Protein AF-A0A8R1IES5-F1 (afdb_monomer_lite)

InterPro domains:
  IPR001932 PPM-type phosphatase-like domain [PF00481] (1-36)
  IPR036457 PPM-type phosphatase-like domain superfamily [G3DSA:3.60.40.10] (1-54)
  IPR036457 PPM-type phosphatase-like domain superfamily [SSF81606] (1-54)

Secondary structure (DSSP, 8-state):
--HHHHHHHHHHHHHTT--HHHHHHHHHHHHS-S-SSSSSTT-S--EEEEEEE------SS---SS----EEEEEEE------

Structure (mmCIF, N/CA/C/O backbone):
data_AF-A0A8R1IES5-F1
#
_entry.id   AF-A0A8R1IES5-F1
#
loop_
_atom_site.group_PDB
_atom_site.id
_atom_site.type_symbol
_atom_site.label_atom_id
_atom_site.label_alt_id
_atom_site.label_comp_id
_atom_site.label_asym_id
_atom_site.label_entity_id
_atom_site.label_seq_id
_atom_site.pdbx_PDB_ins_code
_atom_site.Cartn_x
_atom_site.Cartn_y
_atom_site.Cartn_z
_atom_site.occupancy
_atom_site.B_iso_or_equiv
_atom_site.auth_seq_id
_atom_site.auth_comp_id
_atom_site.auth_asym_id
_atom_site.auth_atom_id
_atom_site.pdbx_PDB_model_num
ATOM 1 N N . MET A 1 1 ? 6.068 4.958 -7.281 1.00 76.25 1 MET A N 1
ATOM 2 C CA . MET A 1 1 ? 4.817 5.653 -6.885 1.00 76.25 1 MET A CA 1
ATOM 3 C C . MET A 1 1 ? 5.145 6.935 -6.122 1.00 76.25 1 MET A C 1
ATOM 5 O O . MET A 1 1 ? 5.999 6.893 -5.247 1.00 76.25 1 MET A O 1
ATOM 9 N N . GLU A 1 2 ? 4.453 8.043 -6.398 1.00 80.69 2 GLU A N 1
ATOM 10 C CA . GLU A 1 2 ? 4.558 9.296 -5.631 1.00 80.69 2 GLU A CA 1
ATOM 11 C C . GLU A 1 2 ? 3.803 9.230 -4.295 1.00 80.69 2 GLU A C 1
ATOM 13 O O . GLU A 1 2 ? 2.823 8.495 -4.144 1.00 80.69 2 GLU A O 1
ATOM 18 N N . SER A 1 3 ? 4.195 10.074 -3.333 1.00 82.00 3 SER A N 1
ATOM 19 C CA . SER A 1 3 ? 3.627 10.081 -1.969 1.00 82.00 3 SER A CA 1
ATOM 20 C C . SER A 1 3 ? 2.092 10.137 -1.936 1.00 82.00 3 SER A C 1
ATOM 22 O O . SER A 1 3 ? 1.454 9.434 -1.152 1.00 82.00 3 SER A O 1
ATOM 24 N N . GLN A 1 4 ? 1.478 10.956 -2.796 1.00 84.06 4 GLN A N 1
ATOM 25 C CA . GLN A 1 4 ? 0.019 11.086 -2.847 1.00 84.06 4 GLN A CA 1
ATOM 26 C C . GLN A 1 4 ? -0.652 9.835 -3.438 1.00 84.06 4 GLN A C 1
ATOM 28 O O . GLN A 1 4 ? -1.681 9.395 -2.929 1.00 84.06 4 GLN A O 1
ATOM 33 N N . GLN A 1 5 ? -0.034 9.207 -4.442 1.00 84.56 5 GLN A N 1
ATOM 34 C CA . GLN A 1 5 ? -0.540 7.970 -5.044 1.00 84.56 5 GLN A CA 1
ATOM 35 C C . GLN A 1 5 ? -0.544 6.821 -4.027 1.00 84.56 5 GLN A C 1
ATOM 37 O O . GLN A 1 5 ? -1.512 6.066 -3.963 1.00 84.56 5 GLN A O 1
ATOM 42 N N . VAL A 1 6 ? 0.485 6.735 -3.174 1.00 86.75 6 VAL A N 1
ATOM 43 C CA . VAL A 1 6 ? 0.552 5.754 -2.075 1.00 86.75 6 VAL A CA 1
ATOM 44 C C . VAL A 1 6 ? -0.597 5.95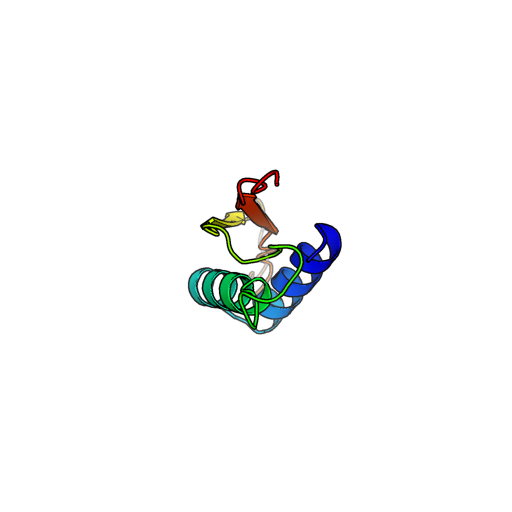8 -1.085 1.00 86.75 6 VAL A C 1
ATOM 46 O O . VAL A 1 6 ? -1.248 4.995 -0.680 1.00 86.75 6 VAL A O 1
ATOM 49 N N . VAL A 1 7 ? -0.900 7.207 -0.711 1.00 86.56 7 VAL A N 1
ATOM 50 C CA . VAL A 1 7 ? -2.016 7.515 0.200 1.00 86.56 7 VAL A CA 1
ATOM 51 C C . VAL A 1 7 ? -3.353 7.067 -0.385 1.00 86.56 7 VAL A C 1
ATOM 53 O O . VAL A 1 7 ? -4.164 6.467 0.327 1.00 86.56 7 VAL A O 1
ATOM 56 N N . ASP A 1 8 ? -3.594 7.350 -1.662 1.00 89.00 8 ASP A N 1
ATOM 57 C CA . ASP A 1 8 ? -4.861 7.021 -2.313 1.00 89.00 8 ASP A CA 1
ATOM 58 C C . ASP A 1 8 ? -5.013 5.508 -2.531 1.00 89.00 8 ASP A C 1
ATOM 60 O O . ASP A 1 8 ? -6.081 4.953 -2.253 1.00 89.00 8 ASP A O 1
ATOM 64 N N . PHE A 1 9 ? -3.925 4.820 -2.888 1.00 89.06 9 PHE A N 1
ATOM 65 C CA . PHE A 1 9 ? -3.855 3.359 -2.961 1.00 89.06 9 PHE A CA 1
ATOM 66 C C . PHE A 1 9 ? -4.210 2.701 -1.618 1.00 89.06 9 PHE A C 1
ATOM 68 O O . PHE A 1 9 ? -5.122 1.877 -1.530 1.00 89.06 9 PHE A O 1
ATOM 75 N N . VAL A 1 10 ? -3.563 3.135 -0.534 1.00 88.19 10 VAL A N 1
ATOM 76 C CA . VAL A 1 10 ? -3.789 2.600 0.817 1.00 88.19 10 VAL A CA 1
ATOM 77 C C . VAL A 1 10 ? -5.217 2.867 1.292 1.00 88.19 10 VAL A C 1
ATOM 79 O O . VAL A 1 10 ? -5.860 1.983 1.857 1.00 88.19 10 VAL A O 1
ATOM 82 N N . ARG A 1 11 ? -5.757 4.070 1.054 1.00 88.69 11 ARG A N 1
ATOM 83 C CA . ARG A 1 11 ? -7.142 4.418 1.424 1.00 88.69 11 ARG A CA 1
ATOM 84 C C . ARG A 1 11 ? -8.169 3.533 0.729 1.00 88.69 11 ARG A C 1
ATOM 86 O O . ARG A 1 11 ? -9.153 3.145 1.368 1.00 88.69 11 ARG A O 1
ATOM 93 N N . LYS A 1 12 ? -7.945 3.214 -0.546 1.00 91.75 12 LYS A N 1
ATOM 94 C CA . LYS A 1 12 ? -8.803 2.301 -1.303 1.00 91.75 12 LYS A CA 1
ATOM 95 C C . LYS A 1 12 ? -8.809 0.916 -0.654 1.00 91.75 12 LYS A C 1
ATOM 97 O O . LYS A 1 12 ? -9.869 0.443 -0.264 1.00 91.75 12 LYS A O 1
ATOM 102 N N . LEU A 1 13 ? -7.638 0.332 -0.406 1.00 90.19 13 LEU A N 1
ATOM 103 C CA . LEU A 1 13 ? -7.539 -1.007 0.187 1.00 90.19 13 LEU A CA 1
ATOM 104 C C . LEU A 1 13 ? -8.105 -1.082 1.616 1.00 90.19 13 LEU A C 1
ATOM 106 O O . LEU A 1 13 ? -8.753 -2.065 1.977 1.00 90.19 13 LEU A O 1
ATOM 110 N N . ILE A 1 14 ? -7.938 -0.028 2.424 1.00 87.69 14 ILE A N 1
ATOM 111 C CA . ILE A 1 14 ? -8.586 0.062 3.745 1.00 87.69 14 ILE A CA 1
ATOM 112 C C . ILE A 1 14 ? -10.115 0.053 3.606 1.00 87.69 14 ILE A C 1
ATOM 114 O O . ILE A 1 14 ? -10.796 -0.595 4.404 1.00 87.69 14 ILE A O 1
ATOM 118 N N . THR A 1 15 ? -10.655 0.771 2.616 1.00 87.25 15 THR A N 1
ATOM 119 C CA . THR A 1 15 ? -12.098 0.804 2.318 1.00 87.25 15 THR A CA 1
ATOM 120 C C . THR A 1 15 ? -12.607 -0.566 1.876 1.00 87.25 15 THR A C 1
ATOM 122 O O . THR A 1 15 ? -13.673 -0.990 2.324 1.00 87.25 15 THR A O 1
ATOM 125 N N . ASP A 1 16 ? -11.797 -1.289 1.104 1.00 91.88 16 ASP A N 1
ATOM 126 C CA . ASP A 1 16 ? -12.064 -2.659 0.652 1.00 91.88 16 ASP A CA 1
ATOM 127 C C . ASP A 1 16 ? -11.923 -3.702 1.780 1.00 91.88 16 ASP A C 1
ATOM 129 O O . ASP A 1 16 ? -12.155 -4.893 1.577 1.00 91.88 16 ASP A O 1
ATOM 133 N N . GLY A 1 17 ? -11.579 -3.269 2.998 1.00 87.81 17 GLY A N 1
ATOM 134 C CA . GLY A 1 17 ? -11.515 -4.121 4.184 1.00 87.81 17 GLY A CA 1
ATOM 135 C C . GLY A 1 17 ? -10.215 -4.909 4.326 1.00 87.81 17 GLY A C 1
ATOM 136 O O . GLY A 1 17 ? -10.152 -5.801 5.174 1.00 87.81 17 GLY A O 1
ATOM 137 N N . LYS A 1 18 ? -9.182 -4.572 3.547 1.00 89.50 18 LYS A N 1
ATOM 138 C CA . LYS A 1 18 ? -7.872 -5.222 3.611 1.00 89.50 18 LYS A CA 1
ATOM 139 C C . LYS A 1 18 ? -7.165 -4.959 4.937 1.00 89.50 18 LYS A C 1
ATOM 141 O O . LYS A 1 18 ? -7.304 -3.903 5.567 1.00 89.50 18 LYS A O 1
ATOM 146 N N . THR A 1 19 ? -6.410 -5.954 5.378 1.00 89.25 19 THR A N 1
ATOM 147 C CA . THR A 1 19 ? -5.550 -5.877 6.560 1.00 89.25 19 THR A CA 1
ATOM 148 C C . THR A 1 19 ? -4.269 -5.100 6.257 1.00 89.25 19 THR A C 1
ATOM 150 O O . THR A 1 19 ? -3.897 -4.932 5.100 1.00 89.25 19 THR A O 1
ATOM 153 N N . CYS A 1 20 ? -3.559 -4.627 7.290 1.00 86.31 20 CYS A N 1
ATOM 154 C CA . CYS A 1 20 ? -2.282 -3.936 7.074 1.00 86.31 20 CYS A CA 1
ATOM 155 C C . CYS A 1 20 ? -1.252 -4.816 6.357 1.00 86.31 20 CYS A C 1
ATOM 157 O O . CYS A 1 20 ? -0.497 -4.282 5.560 1.00 86.31 20 CYS A O 1
ATOM 159 N N . SER A 1 21 ? -1.239 -6.131 6.617 1.00 89.31 21 SER A N 1
ATOM 160 C CA . SER A 1 21 ? -0.321 -7.059 5.941 1.00 89.31 21 SER A CA 1
ATOM 161 C C . SER A 1 21 ? -0.595 -7.094 4.442 1.00 89.31 21 SER A C 1
ATOM 163 O O . SER A 1 21 ? 0.295 -6.786 3.666 1.00 89.31 21 SER A O 1
ATOM 165 N N . GLU A 1 22 ? -1.852 -7.332 4.046 1.00 92.12 22 GLU A N 1
ATOM 166 C CA . GLU A 1 22 ? -2.242 -7.356 2.628 1.00 92.12 22 GLU A CA 1
ATOM 167 C C . GLU A 1 22 ? -1.955 -6.025 1.918 1.00 92.12 22 GLU A C 1
ATOM 169 O O . GLU A 1 22 ? -1.647 -6.008 0.732 1.00 92.12 22 GLU A O 1
ATOM 174 N N . ILE A 1 23 ? -2.079 -4.900 2.629 1.00 90.88 23 ILE A N 1
ATOM 175 C CA . ILE A 1 23 ? -1.763 -3.574 2.084 1.00 90.88 23 ILE A CA 1
ATOM 176 C C . IL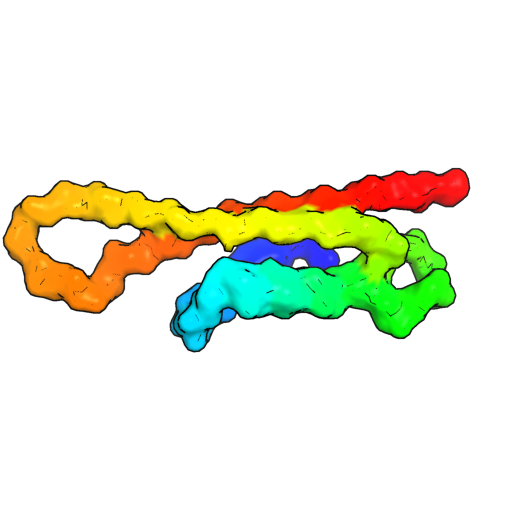E A 1 23 ? -0.256 -3.406 1.884 1.00 90.88 23 ILE A C 1
ATOM 178 O O . ILE A 1 23 ? 0.151 -2.838 0.875 1.00 90.88 23 ILE A O 1
ATOM 182 N N . CYS A 1 24 ? 0.561 -3.853 2.842 1.00 89.19 24 CYS A N 1
ATOM 183 C CA . CYS A 1 24 ? 2.015 -3.803 2.716 1.00 89.19 24 CYS A CA 1
ATOM 184 C C . CYS A 1 24 ? 2.494 -4.667 1.548 1.00 89.19 24 CYS A C 1
ATOM 186 O O . CYS A 1 24 ? 3.277 -4.177 0.743 1.00 89.19 24 CYS A O 1
ATOM 188 N N . ASP A 1 25 ? 1.978 -5.893 1.427 1.00 89.38 25 ASP A N 1
ATOM 189 C CA . ASP A 1 25 ? 2.337 -6.812 0.342 1.00 89.38 25 ASP A CA 1
ATOM 190 C C . ASP A 1 25 ? 1.975 -6.200 -1.021 1.00 89.38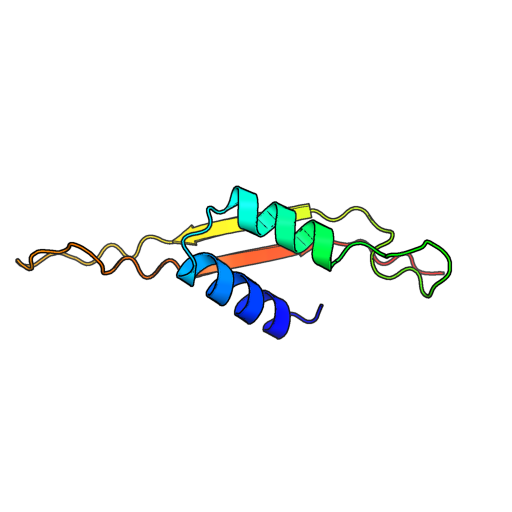 25 ASP A C 1
ATOM 192 O O . ASP A 1 25 ? 2.830 -6.069 -1.890 1.00 89.38 25 ASP A O 1
ATOM 196 N N . ALA A 1 26 ? 0.749 -5.683 -1.161 1.00 91.06 26 ALA A N 1
ATOM 197 C CA . ALA A 1 26 ? 0.303 -5.039 -2.395 1.00 91.06 26 ALA A CA 1
ATOM 198 C C . ALA A 1 26 ? 1.100 -3.767 -2.747 1.00 91.06 26 ALA A C 1
ATOM 200 O O . ALA A 1 26 ? 1.268 -3.457 -3.922 1.00 91.06 26 ALA A O 1
ATOM 201 N N . LEU A 1 27 ? 1.579 -3.011 -1.751 1.00 89.19 27 LEU A N 1
ATOM 202 C CA . LEU A 1 27 ? 2.450 -1.853 -1.987 1.00 89.19 27 LEU A CA 1
ATOM 203 C C . LEU A 1 27 ? 3.843 -2.265 -2.464 1.00 89.19 27 LEU A C 1
ATOM 205 O O . LEU A 1 27 ? 4.413 -1.571 -3.302 1.00 89.19 27 LEU A O 1
ATOM 209 N N . CYS A 1 28 ? 4.392 -3.349 -1.913 1.00 85.88 28 CYS A N 1
ATOM 210 C CA . CYS A 1 28 ? 5.672 -3.890 -2.353 1.00 85.88 28 CYS A CA 1
ATOM 211 C C . CYS A 1 28 ? 5.578 -4.392 -3.795 1.00 85.88 28 CYS A C 1
ATOM 213 O O . CYS A 1 28 ? 6.425 -4.021 -4.598 1.00 85.88 28 CYS A O 1
ATOM 215 N N . ASP A 1 29 ? 4.535 -5.156 -4.130 1.00 88.25 29 ASP A N 1
ATOM 216 C CA . ASP A 1 29 ? 4.327 -5.681 -5.485 1.00 88.25 29 ASP A CA 1
ATOM 217 C C . ASP A 1 29 ? 4.190 -4.552 -6.519 1.00 88.25 29 ASP A C 1
ATOM 219 O O . ASP A 1 29 ? 4.815 -4.599 -7.571 1.00 88.25 29 ASP A O 1
ATOM 223 N N . G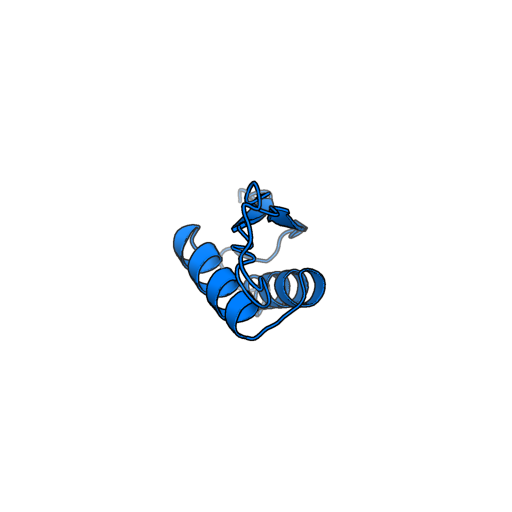LU A 1 30 ? 3.433 -3.498 -6.199 1.00 86.06 30 GLU A N 1
ATOM 224 C CA . GLU A 1 30 ? 3.218 -2.351 -7.097 1.00 86.06 30 GLU A CA 1
ATOM 225 C C . GLU A 1 30 ? 4.472 -1.474 -7.279 1.00 86.06 30 GLU A C 1
ATOM 227 O O . GLU A 1 30 ? 4.588 -0.731 -8.253 1.00 86.06 30 GLU A O 1
ATOM 232 N N . CYS A 1 31 ? 5.403 -1.503 -6.321 1.00 79.81 31 CYS A N 1
ATOM 233 C CA . CYS A 1 31 ? 6.644 -0.726 -6.381 1.00 79.81 31 CYS A CA 1
ATOM 234 C C . CYS A 1 31 ? 7.850 -1.544 -6.867 1.00 79.81 31 CYS A C 1
ATOM 236 O O . CYS A 1 31 ? 8.923 -0.966 -7.058 1.00 79.81 31 CYS A O 1
ATOM 238 N N . LEU A 1 32 ? 7.689 -2.857 -7.056 1.00 79.00 32 LEU A N 1
ATOM 239 C CA . LEU A 1 32 ? 8.732 -3.734 -7.571 1.00 79.00 32 LEU A CA 1
ATOM 240 C C . LEU A 1 32 ? 8.952 -3.436 -9.057 1.00 79.00 32 LEU A C 1
ATOM 242 O O . LEU A 1 32 ? 7.996 -3.271 -9.812 1.00 79.00 32 LEU A O 1
ATOM 246 N N . ALA A 1 33 ? 10.208 -3.378 -9.492 1.00 75.75 33 ALA A N 1
ATOM 247 C CA . ALA A 1 33 ? 10.502 -3.265 -10.914 1.00 75.75 33 ALA A CA 1
ATOM 248 C C . ALA A 1 33 ? 10.086 -4.546 -11.658 1.00 75.75 33 ALA A C 1
ATOM 250 O O . ALA A 1 33 ? 10.454 -5.648 -11.249 1.00 75.75 33 ALA A O 1
ATOM 251 N N . ASP A 1 34 ? 9.404 -4.404 -12.798 1.00 71.12 34 ASP A N 1
ATOM 252 C CA . ASP A 1 34 ? 9.060 -5.536 -13.674 1.00 71.12 34 ASP A CA 1
ATOM 253 C C . ASP A 1 34 ? 10.307 -6.223 -14.261 1.00 71.12 34 ASP A C 1
ATOM 255 O O . ASP A 1 34 ? 10.264 -7.382 -14.679 1.00 71.12 34 ASP A O 1
ATOM 259 N N . SER A 1 35 ? 11.427 -5.501 -14.361 1.00 66.31 35 SER A N 1
ATOM 260 C CA . SER A 1 35 ? 12.704 -5.977 -14.902 1.00 66.31 35 SER A CA 1
ATOM 261 C C . SER A 1 35 ? 13.857 -5.095 -14.417 1.00 66.31 35 SER A C 1
ATOM 263 O O . SER A 1 35 ? 13.662 -3.923 -14.108 1.00 66.31 35 SER A O 1
ATOM 265 N N . THR A 1 36 ? 15.078 -5.637 -14.396 1.00 68.44 36 THR A N 1
ATOM 266 C CA . THR A 1 36 ? 16.300 -4.889 -14.035 1.00 68.44 36 THR A CA 1
ATOM 267 C C . THR A 1 36 ? 16.814 -3.979 -15.156 1.00 68.44 36 THR A C 1
ATOM 269 O O . THR A 1 36 ? 17.738 -3.198 -14.946 1.00 68.44 36 THR A O 1
ATOM 272 N N . ASP A 1 37 ? 16.232 -4.085 -16.351 1.00 63.31 37 ASP A N 1
ATOM 273 C CA . ASP A 1 37 ? 16.589 -3.299 -17.529 1.00 63.31 37 ASP A CA 1
ATOM 274 C C . ASP A 1 37 ? 15.835 -1.95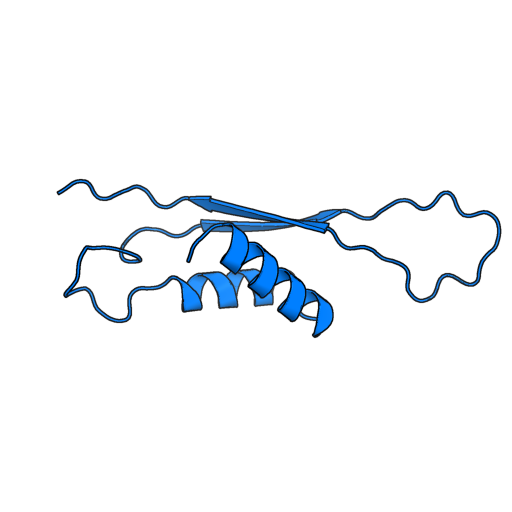7 -17.500 1.00 63.31 37 ASP A C 1
ATOM 276 O O . ASP A 1 37 ? 14.777 -1.800 -18.108 1.00 63.31 37 ASP A O 1
ATOM 280 N N . GLY A 1 38 ? 16.343 -0.986 -16.737 1.00 66.62 38 GLY A N 1
ATOM 281 C CA . GLY A 1 38 ? 15.673 0.301 -16.528 1.00 66.62 38 GLY A CA 1
ATOM 282 C C . GLY A 1 38 ? 16.544 1.344 -15.825 1.00 66.62 38 GLY A C 1
ATOM 283 O O . GLY A 1 38 ? 17.763 1.215 -15.761 1.00 66.62 38 GLY A O 1
ATOM 284 N N . ASP A 1 39 ? 15.916 2.389 -15.286 1.00 68.00 39 ASP A N 1
ATOM 285 C CA . ASP A 1 39 ? 16.579 3.466 -14.532 1.00 68.00 39 ASP A CA 1
ATOM 286 C C . ASP A 1 39 ? 16.938 3.082 -13.081 1.00 68.00 39 ASP A C 1
ATOM 288 O O . ASP A 1 39 ? 17.417 3.918 -12.316 1.00 68.00 39 ASP A O 1
ATOM 292 N N . GLY A 1 40 ? 16.709 1.821 -12.702 1.00 64.69 40 GLY A N 1
ATOM 293 C CA . GLY A 1 40 ? 16.947 1.295 -11.358 1.00 64.69 40 GLY A CA 1
ATOM 294 C C . GLY A 1 40 ? 15.808 1.544 -10.362 1.00 64.69 40 GLY A C 1
ATOM 295 O O . GLY A 1 40 ? 15.905 1.103 -9.215 1.00 64.69 40 GLY A O 1
ATOM 296 N N . THR A 1 41 ? 14.711 2.199 -10.761 1.00 67.62 41 THR A N 1
ATOM 297 C CA . THR A 1 41 ? 13.546 2.401 -9.885 1.00 67.62 41 THR A CA 1
ATOM 298 C C . THR A 1 41 ? 12.916 1.059 -9.515 1.00 67.62 41 THR A C 1
ATOM 300 O O . THR A 1 41 ? 12.570 0.278 -10.393 1.00 67.62 41 THR A O 1
ATOM 303 N N . GLY A 1 42 ? 12.745 0.786 -8.217 1.00 63.28 42 GLY A N 1
ATOM 304 C CA . GLY A 1 42 ? 12.126 -0.459 -7.735 1.00 63.28 42 GLY A CA 1
ATOM 305 C C . GLY A 1 42 ? 13.055 -1.682 -7.716 1.00 63.28 42 GLY A C 1
ATOM 306 O O . GLY A 1 42 ? 12.588 -2.788 -7.456 1.00 63.28 42 GLY A O 1
ATOM 307 N N . CYS A 1 43 ? 14.356 -1.495 -7.974 1.00 69.38 43 CYS A N 1
ATOM 308 C CA . CYS A 1 43 ? 15.385 -2.540 -7.865 1.00 69.38 43 CYS A CA 1
ATOM 309 C C . CYS A 1 43 ? 16.079 -2.586 -6.490 1.00 69.38 43 CYS A C 1
ATOM 311 O O . CYS A 1 43 ? 16.997 -3.382 -6.300 1.00 69.38 43 CYS A O 1
ATOM 313 N N . ASP A 1 44 ? 15.670 -1.732 -5.552 1.00 70.69 44 ASP A N 1
ATOM 314 C CA . ASP A 1 44 ? 16.257 -1.650 -4.215 1.00 70.69 44 ASP A CA 1
ATOM 315 C C . ASP A 1 44 ? 15.375 -2.320 -3.142 1.00 70.69 44 ASP A C 1
ATOM 317 O O . ASP A 1 44 ? 14.201 -2.627 -3.360 1.00 70.69 44 ASP A O 1
ATOM 321 N N . ASN A 1 45 ? 15.951 -2.565 -1.965 1.00 74.00 45 ASN A N 1
ATOM 322 C CA . ASN A 1 45 ? 15.277 -3.138 -0.811 1.00 74.00 45 ASN A CA 1
ATOM 323 C C . ASN A 1 45 ? 14.132 -2.233 -0.341 1.00 74.00 45 ASN A C 1
ATOM 325 O O . ASN A 1 45 ? 14.337 -1.218 0.321 1.00 74.00 45 ASN A O 1
ATOM 329 N N . MET A 1 46 ? 12.899 -2.652 -0.607 1.00 74.00 46 MET A N 1
ATOM 330 C CA . MET A 1 46 ? 11.713 -1.942 -0.143 1.00 74.00 46 MET A CA 1
ATOM 331 C C . MET A 1 46 ? 11.271 -2.447 1.228 1.00 74.00 46 MET A C 1
ATOM 333 O O . MET A 1 46 ? 11.011 -3.631 1.427 1.00 74.00 46 MET A O 1
ATOM 337 N N . THR A 1 47 ? 11.132 -1.528 2.184 1.00 77.94 47 THR A N 1
ATOM 338 C CA . THR A 1 47 ? 10.496 -1.806 3.480 1.00 77.94 47 THR A CA 1
ATOM 339 C C . THR A 1 47 ? 9.253 -0.942 3.648 1.00 77.94 47 THR A C 1
ATOM 341 O O . THR A 1 47 ? 9.332 0.283 3.549 1.00 77.94 47 THR A O 1
ATOM 344 N N . VAL A 1 48 ? 8.115 -1.574 3.958 1.00 83.69 48 VAL A N 1
ATOM 345 C CA . VAL A 1 48 ? 6.833 -0.895 4.195 1.00 83.69 48 VAL A CA 1
ATOM 346 C C . VAL A 1 48 ? 6.384 -1.088 5.638 1.00 83.69 48 VAL A C 1
ATOM 348 O O . VAL A 1 48 ? 6.244 -2.206 6.131 1.00 83.69 48 VAL A O 1
ATOM 351 N N . ILE A 1 49 ? 6.088 0.022 6.314 1.00 83.31 49 ILE A N 1
ATOM 352 C CA . ILE A 1 49 ? 5.462 0.022 7.640 1.00 83.31 49 ILE A CA 1
ATOM 353 C C . ILE A 1 49 ? 4.094 0.700 7.523 1.00 83.31 49 ILE A C 1
ATOM 355 O O . ILE A 1 49 ? 4.037 1.906 7.289 1.00 83.31 49 ILE A O 1
ATOM 359 N N . CYS A 1 50 ? 2.998 -0.044 7.728 1.00 83.38 50 CYS A N 1
ATOM 360 C CA . CYS A 1 50 ? 1.652 0.521 7.899 1.00 83.38 50 CYS A CA 1
ATOM 361 C C . CYS A 1 50 ? 1.137 0.270 9.319 1.00 83.38 50 CYS A C 1
ATOM 363 O O . CYS A 1 50 ? 1.027 -0.863 9.788 1.00 83.38 50 CYS A O 1
ATOM 365 N N . THR A 1 51 ? 0.758 1.350 9.998 1.00 78.44 51 THR A N 1
ATOM 366 C CA . THR A 1 51 ? 0.104 1.316 11.313 1.00 78.44 51 THR A CA 1
ATOM 367 C C . THR A 1 51 ? -1.231 2.031 11.247 1.00 78.44 51 THR A C 1
ATOM 369 O O . THR A 1 51 ? -1.350 3.017 10.528 1.00 78.44 51 THR A O 1
ATOM 372 N N . THR A 1 52 ? -2.233 1.571 11.999 1.00 78.38 52 THR A N 1
ATOM 373 C CA . THR A 1 52 ? -3.542 2.234 12.052 1.00 78.38 52 THR A CA 1
ATOM 374 C C . THR A 1 52 ? -3.730 2.963 13.372 1.00 78.38 52 THR A C 1
ATOM 376 O O . THR A 1 52 ? -3.603 2.385 14.450 1.00 78.38 52 THR A O 1
ATOM 379 N N . PHE A 1 53 ? -4.094 4.240 13.301 1.00 75.81 53 PHE A N 1
ATOM 380 C CA . PHE A 1 53 ? -4.470 4.994 14.491 1.00 75.81 53 PHE A CA 1
ATOM 381 C C . PHE A 1 53 ? -5.945 4.773 14.806 1.00 75.81 53 PHE A C 1
ATOM 383 O O . PHE A 1 53 ? -6.825 5.075 13.998 1.00 75.81 53 PHE A O 1
ATOM 390 N N . GLN A 1 54 ? -6.231 4.288 16.012 1.00 69.25 54 GLN A N 1
ATOM 391 C CA . GLN A 1 54 ? -7.586 4.303 16.545 1.00 69.25 54 GLN A CA 1
ATOM 392 C C . GLN A 1 54 ? -7.887 5.703 17.082 1.00 69.25 54 GLN A C 1
ATOM 394 O O . GLN A 1 54 ? -7.316 6.131 18.088 1.00 69.25 54 GLN A O 1
ATOM 399 N N . ARG A 1 55 ? -8.828 6.425 16.461 1.00 65.56 55 ARG A N 1
ATOM 400 C CA . ARG A 1 55 ? -9.435 7.580 17.134 1.00 65.56 55 ARG A CA 1
ATOM 401 C C . ARG A 1 55 ? -10.210 7.048 18.333 1.00 65.56 55 ARG A C 1
ATOM 403 O O . ARG A 1 55 ? -11.292 6.488 18.173 1.00 65.56 55 ARG A O 1
ATOM 410 N N . ARG A 1 56 ? -9.677 7.247 19.543 1.00 62.72 56 ARG A N 1
ATOM 411 C CA . ARG A 1 56 ? -10.484 7.162 20.764 1.00 62.72 56 ARG A CA 1
ATOM 412 C C . ARG A 1 56 ? -11.531 8.268 20.701 1.00 62.72 56 ARG A C 1
ATOM 414 O O . ARG A 1 56 ? -11.297 9.393 21.135 1.00 62.72 56 ARG A O 1
ATOM 421 N N . LEU A 1 57 ? -12.690 7.961 20.135 1.00 59.84 57 LEU A N 1
ATOM 422 C CA . LEU A 1 57 ? -13.872 8.780 20.333 1.00 59.84 57 LEU A CA 1
ATOM 423 C C . LEU A 1 57 ? -14.221 8.654 21.820 1.00 59.84 57 LEU A C 1
ATOM 425 O O . LEU A 1 57 ? -14.499 7.554 22.295 1.00 59.84 57 LEU A O 1
ATOM 429 N N . ARG A 1 58 ? -14.151 9.754 22.583 1.00 60.03 58 ARG A N 1
ATOM 430 C CA . ARG A 1 58 ? -14.729 9.805 23.936 1.00 60.03 58 ARG A CA 1
ATOM 431 C C . ARG A 1 58 ? -16.226 9.534 23.782 1.00 60.03 58 ARG A C 1
ATOM 433 O O . ARG A 1 58 ? -16.977 10.421 23.390 1.00 60.03 58 ARG A O 1
ATOM 440 N N . ALA A 1 59 ? -16.640 8.296 24.021 1.00 54.44 59 ALA A N 1
ATOM 441 C CA . ALA A 1 59 ? -18.021 7.883 23.857 1.00 54.44 59 ALA A CA 1
ATOM 442 C C . ALA A 1 59 ? -18.901 8.578 24.910 1.00 54.44 59 ALA A C 1
ATOM 444 O O . ALA A 1 59 ? -18.802 8.291 26.099 1.00 54.44 59 ALA A O 1
ATOM 445 N N . LYS A 1 60 ? -19.788 9.474 24.469 1.00 51.84 60 LYS A N 1
ATOM 446 C CA . LYS A 1 60 ? -21.066 9.716 25.145 1.00 51.84 60 LYS A CA 1
ATOM 447 C C . LYS A 1 60 ? -22.128 9.036 24.282 1.00 51.84 60 LYS A C 1
ATOM 449 O O . LYS A 1 60 ? -22.423 9.534 23.206 1.00 51.84 60 LYS A O 1
ATOM 454 N N . ASN A 1 61 ? -22.586 7.861 24.721 1.00 58.44 61 ASN A N 1
ATOM 455 C CA . ASN A 1 61 ? -23.727 7.091 24.203 1.00 58.44 61 ASN A CA 1
ATOM 456 C C . ASN A 1 61 ? -24.056 7.237 22.707 1.00 58.44 61 ASN A C 1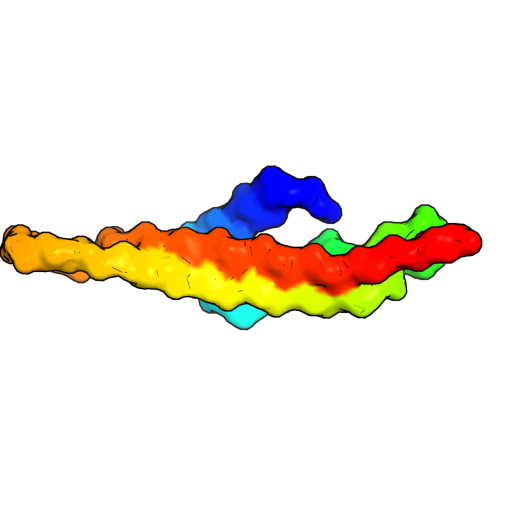
ATOM 458 O O . ASN A 1 61 ? -24.962 7.982 22.351 1.00 58.44 61 ASN A O 1
ATOM 462 N N . ILE A 1 62 ? -23.412 6.445 21.844 1.00 53.53 62 ILE A N 1
ATOM 463 C CA . ILE A 1 62 ? -23.940 6.119 20.508 1.00 53.53 62 ILE A CA 1
ATOM 464 C C . ILE A 1 62 ? -23.584 4.658 20.204 1.00 53.53 62 ILE A C 1
ATOM 466 O O . ILE A 1 62 ? -22.494 4.200 20.543 1.00 53.53 62 ILE A O 1
ATOM 470 N N . ASN A 1 63 ? -24.513 3.925 19.586 1.00 53.94 63 ASN A N 1
ATOM 471 C CA . ASN A 1 63 ? -24.372 2.545 19.112 1.00 53.94 63 ASN A CA 1
ATOM 472 C C . ASN A 1 63 ? -23.247 2.469 18.048 1.00 53.94 63 ASN A C 1
ATOM 474 O O . ASN A 1 63 ? -23.470 2.620 16.847 1.00 53.94 63 ASN A O 1
ATOM 478 N N . LEU A 1 64 ? -21.998 2.349 18.507 1.00 53.69 64 LEU A N 1
ATOM 479 C CA . LEU A 1 64 ? -20.777 2.609 17.739 1.00 53.69 64 LEU A CA 1
ATOM 480 C C . LEU A 1 64 ? -20.350 1.389 16.909 1.00 53.69 64 LEU A C 1
ATOM 482 O O . LEU A 1 64 ? -19.302 0.799 17.151 1.00 53.69 64 LEU A O 1
ATOM 486 N N . LYS A 1 65 ? -21.148 0.989 15.915 1.00 44.81 65 LYS A N 1
ATOM 487 C CA . LYS A 1 65 ? -20.769 -0.144 15.053 1.00 44.81 65 LYS A CA 1
ATOM 488 C C . LYS A 1 65 ? -19.752 0.190 13.957 1.00 44.81 65 LYS A C 1
ATOM 490 O O . LYS A 1 65 ? -19.264 -0.743 13.330 1.00 44.81 65 LYS A O 1
ATOM 495 N N . ARG A 1 66 ? -19.416 1.460 13.665 1.00 49.53 66 ARG A N 1
ATOM 496 C CA . ARG A 1 66 ? -18.649 1.726 12.426 1.00 49.53 66 ARG A CA 1
ATOM 497 C C . ARG A 1 66 ? -17.934 3.074 12.268 1.00 49.53 66 ARG A C 1
ATOM 499 O O . ARG A 1 66 ? -17.843 3.562 11.150 1.00 49.53 66 ARG A O 1
ATOM 506 N N . LEU A 1 67 ? -17.391 3.679 13.328 1.00 47.75 67 LEU A N 1
ATOM 507 C CA . LEU A 1 67 ? -16.586 4.908 13.174 1.00 47.75 67 LEU A CA 1
ATOM 508 C C . LEU A 1 67 ? -15.131 4.731 13.626 1.00 47.75 67 LEU A C 1
ATOM 510 O O . LEU A 1 67 ? -14.617 5.484 14.448 1.00 47.75 67 LEU A O 1
ATOM 514 N N . LEU A 1 68 ? -14.451 3.726 13.072 1.00 48.59 68 LEU A N 1
ATOM 515 C CA . LEU A 1 68 ? -12.991 3.653 13.120 1.00 48.59 68 LEU A CA 1
ATOM 516 C C . LEU A 1 68 ? -12.441 4.385 11.896 1.00 48.59 68 LEU A C 1
ATOM 518 O O . LEU A 1 68 ? -12.229 3.784 10.848 1.00 48.59 68 LEU A O 1
ATOM 522 N N . ALA A 1 69 ? -12.208 5.690 12.026 1.00 49.12 69 ALA A N 1
ATOM 523 C CA . ALA A 1 69 ? -11.335 6.392 11.092 1.00 49.12 69 ALA A CA 1
ATOM 524 C C . ALA A 1 69 ? -9.906 5.866 11.309 1.00 49.12 69 ALA A C 1
ATOM 526 O O . ALA A 1 69 ? -9.187 6.364 12.176 1.00 49.12 69 ALA A O 1
ATOM 527 N N . LYS A 1 70 ? -9.542 4.802 10.584 1.00 50.19 70 LYS A N 1
ATOM 528 C CA . LYS A 1 70 ? -8.189 4.246 10.549 1.00 50.19 70 LYS A CA 1
ATOM 529 C C . LYS A 1 70 ? -7.335 5.174 9.694 1.00 50.19 70 LYS A C 1
ATOM 531 O O . LYS A 1 70 ? -7.443 5.170 8.473 1.00 50.19 70 LYS A O 1
ATOM 536 N N . PHE A 1 71 ? -6.506 5.988 10.328 1.00 50.38 71 PHE A N 1
ATOM 537 C CA . PHE A 1 71 ? -5.439 6.679 9.609 1.00 50.38 71 PHE A CA 1
ATOM 538 C C . PHE A 1 71 ? -4.271 5.700 9.472 1.00 50.38 71 PHE A C 1
ATOM 540 O O . PHE A 1 71 ? -3.796 5.229 10.504 1.00 50.38 71 PHE A O 1
ATOM 547 N N . CYS A 1 72 ? -3.845 5.370 8.245 1.00 50.03 72 CYS A N 1
ATOM 548 C CA . CYS A 1 72 ? -2.576 4.670 8.014 1.00 50.03 72 CYS A CA 1
ATOM 549 C C . CYS A 1 72 ? -1.478 5.687 7.697 1.00 50.03 72 CYS A C 1
ATOM 551 O O . CYS A 1 72 ? -1.674 6.583 6.875 1.00 50.03 72 CYS A O 1
ATOM 553 N N . LYS A 1 73 ? -0.340 5.566 8.385 1.00 49.88 73 LYS A N 1
ATOM 554 C CA . LYS A 1 73 ? 0.912 6.222 7.998 1.00 49.88 73 LYS A CA 1
ATOM 555 C C . LYS A 1 73 ? 1.773 5.173 7.311 1.00 49.88 73 LYS A C 1
ATOM 557 O O . LYS A 1 73 ? 1.994 4.121 7.905 1.00 49.88 73 LYS A O 1
ATOM 562 N N . VAL A 1 74 ? 2.218 5.478 6.097 1.00 55.97 74 VAL A N 1
ATOM 563 C CA . VAL A 1 74 ? 3.119 4.637 5.305 1.00 55.97 74 VAL A CA 1
ATOM 564 C C . VAL A 1 74 ? 4.470 5.332 5.214 1.00 55.97 74 VAL A C 1
ATOM 566 O O . VAL A 1 74 ? 4.526 6.537 4.970 1.00 55.97 74 VAL A O 1
ATOM 569 N N . SER A 1 75 ? 5.539 4.578 5.456 1.00 54.97 75 SER A N 1
ATOM 570 C CA . SER A 1 75 ? 6.916 4.978 5.171 1.00 54.97 75 SER A CA 1
ATOM 571 C C . SER A 1 75 ? 7.492 3.949 4.210 1.00 54.97 75 SER A C 1
ATOM 573 O O . SER A 1 75 ? 7.437 2.760 4.518 1.00 54.97 75 SER A O 1
ATOM 575 N N . LEU A 1 76 ? 7.998 4.414 3.072 1.00 54.19 76 LEU A N 1
ATOM 576 C CA . LEU A 1 76 ? 8.777 3.633 2.116 1.00 54.19 76 LEU A CA 1
ATOM 577 C C . LEU A 1 76 ? 10.217 4.139 2.216 1.00 54.19 76 LEU A C 1
ATOM 579 O O . LEU A 1 76 ? 10.453 5.331 2.022 1.00 54.19 76 LEU A O 1
ATOM 583 N N . CYS A 1 77 ? 11.154 3.263 2.570 1.00 47.56 77 CYS A N 1
ATOM 584 C CA . CYS A 1 77 ? 12.580 3.526 2.396 1.00 47.56 77 CYS A CA 1
ATOM 585 C C . CYS A 1 77 ? 13.050 2.705 1.198 1.00 47.56 77 CYS A C 1
ATOM 587 O O . CYS A 1 77 ? 12.922 1.485 1.236 1.00 47.56 77 CYS A O 1
ATOM 589 N N . GLY A 1 78 ? 13.554 3.387 0.174 1.00 49.75 78 GLY A N 1
ATOM 590 C CA . GLY A 1 78 ? 14.478 2.830 -0.806 1.00 49.75 78 GLY A CA 1
ATOM 591 C C . GLY A 1 78 ? 15.726 3.711 -0.786 1.00 49.75 78 GLY A C 1
ATOM 592 O O . GLY A 1 78 ? 15.615 4.941 -0.843 1.00 49.75 78 GLY A O 1
ATOM 593 N N . GLU A 1 79 ? 16.892 3.110 -0.603 1.00 40.91 79 GLU A N 1
ATOM 594 C CA . GLU A 1 79 ? 18.173 3.713 -0.928 1.00 40.91 79 GLU A CA 1
ATOM 595 C C . GLU A 1 79 ? 18.209 3.978 -2.442 1.00 40.91 79 GLU A C 1
ATOM 597 O O . GLU A 1 79 ? 18.068 3.094 -3.284 1.00 40.91 79 GLU A O 1
ATOM 602 N N . TYR A 1 80 ? 18.374 5.249 -2.807 1.00 40.81 80 TYR A N 1
ATOM 603 C CA . TYR A 1 80 ? 18.733 5.612 -4.172 1.00 40.81 80 TYR A CA 1
ATOM 604 C C . TYR A 1 80 ? 20.057 4.914 -4.501 1.00 40.81 80 TYR A C 1
ATOM 606 O O . TYR A 1 80 ? 21.104 5.314 -3.985 1.00 40.81 80 TYR A O 1
ATOM 614 N N . ALA A 1 81 ? 20.028 3.905 -5.372 1.00 36.66 81 ALA A N 1
ATOM 615 C CA . ALA A 1 81 ? 21.218 3.483 -6.093 1.00 36.66 81 ALA A CA 1
ATOM 616 C C . ALA A 1 81 ? 21.618 4.652 -7.007 1.00 36.66 81 ALA A C 1
ATOM 618 O O . ALA A 1 81 ? 21.086 4.837 -8.099 1.00 36.66 81 ALA A O 1
ATOM 619 N N . ILE A 1 82 ? 22.481 5.524 -6.487 1.00 32.16 82 ILE A N 1
ATOM 620 C CA . ILE A 1 82 ? 23.183 6.535 -7.278 1.00 32.16 82 ILE A CA 1
ATOM 621 C C . ILE A 1 82 ? 24.053 5.764 -8.295 1.00 32.16 82 ILE A C 1
ATOM 623 O O . ILE A 1 82 ? 24.651 4.763 -7.891 1.00 32.16 82 ILE A O 1
ATOM 627 N N . PRO A 1 83 ? 24.088 6.180 -9.577 1.00 40.81 83 PRO A N 1
ATOM 628 C CA . PRO A 1 83 ? 24.828 5.494 -10.642 1.00 40.81 83 PRO A CA 1
ATOM 629 C C . PRO A 1 83 ? 26.322 5.304 -10.354 1.00 40.81 83 PRO A C 1
ATOM 631 O O . PRO A 1 83 ? 26.906 6.142 -9.626 1.00 40.81 83 PRO A O 1
#

Foldseek 3Di:
DDPVVLQVQLVVCVVVVDDPVVSQVVVLVVQADPDPPDPCGNVFDWDKDWDWDAPPDVDDDDPPPDPGPTDIDIDIDGDPPDD

Organism: Caenorhabditis japonica (NCBI:txid281687)

Sequence (83 aa):
MESQQVVDFVRKLITDGKTCSEICDALCDECLADSTDGDGTGCDNMTVICTTFQRRLRAKNINLKRLLAKFCKVSLCGEYAIP

pLDDT: mean 70.47, std 16.76, range [32.16, 92.12]

Radius of gyration: 16.57 Å; chains: 1; bounding box: 49×18×43 Å